Protein AF-A0A9D8WB22-F1 (afdb_monomer_lite)

Structure (mmCIF, N/CA/C/O backbone):
data_AF-A0A9D8WB22-F1
#
_entry.id   AF-A0A9D8WB22-F1
#
loop_
_atom_site.group_PDB
_atom_site.id
_atom_site.type_symbol
_atom_site.label_atom_id
_atom_site.label_alt_id
_atom_site.label_comp_id
_atom_site.label_asym_id
_atom_site.label_entity_id
_atom_site.label_seq_id
_atom_site.pdbx_PDB_ins_code
_atom_site.Cartn_x
_atom_site.Cartn_y
_atom_site.Cartn_z
_atom_site.occupancy
_atom_site.B_iso_or_equiv
_atom_site.auth_seq_id
_atom_site.auth_comp_id
_atom_site.auth_asym_id
_atom_site.auth_atom_id
_atom_site.pdbx_PDB_model_num
ATOM 1 N N . MET A 1 1 ? 16.261 -2.387 -32.371 1.00 57.00 1 MET A N 1
ATOM 2 C CA . MET A 1 1 ? 16.332 -2.163 -30.904 1.00 57.00 1 MET A CA 1
ATOM 3 C C . MET A 1 1 ? 15.168 -1.326 -30.363 1.00 57.00 1 MET A C 1
ATOM 5 O O . MET A 1 1 ? 14.820 -1.505 -29.204 1.00 57.00 1 MET A O 1
ATOM 9 N N . SER A 1 2 ? 14.552 -0.448 -31.165 1.00 62.12 2 SER A N 1
ATOM 10 C CA . SER A 1 2 ? 13.461 0.441 -30.727 1.00 62.12 2 SER A CA 1
ATOM 11 C C . SER A 1 2 ? 12.119 -0.274 -30.492 1.00 62.12 2 SER A C 1
ATOM 13 O O . SER A 1 2 ? 11.528 -0.074 -29.437 1.00 62.12 2 SER A O 1
ATOM 15 N N . ASP A 1 3 ? 11.716 -1.211 -31.360 1.00 69.38 3 ASP A N 1
ATOM 16 C CA . ASP A 1 3 ? 10.432 -1.937 -31.226 1.00 69.38 3 ASP A CA 1
ATOM 17 C C . ASP A 1 3 ? 10.290 -2.733 -29.920 1.00 69.38 3 ASP A C 1
ATOM 19 O O . ASP A 1 3 ? 9.215 -2.816 -29.326 1.00 69.38 3 ASP A O 1
ATOM 23 N N . GLN A 1 4 ? 11.394 -3.285 -29.408 1.00 72.81 4 GLN A N 1
ATOM 24 C CA . GLN A 1 4 ? 11.378 -4.014 -28.136 1.00 72.81 4 GLN A CA 1
ATOM 25 C C . GLN A 1 4 ? 11.110 -3.099 -26.933 1.00 72.81 4 GLN A C 1
ATOM 27 O O . GLN A 1 4 ? 10.597 -3.543 -25.901 1.00 72.81 4 GLN A O 1
ATOM 32 N N . LYS A 1 5 ? 11.445 -1.809 -27.040 1.00 75.38 5 LYS A N 1
ATOM 33 C CA . LYS A 1 5 ? 11.226 -0.835 -25.967 1.00 75.38 5 LYS A CA 1
ATOM 34 C C . LYS A 1 5 ? 9.739 -0.504 -25.827 1.00 75.38 5 LYS A C 1
ATOM 36 O O . LYS A 1 5 ? 9.254 -0.406 -24.695 1.00 75.38 5 LYS A O 1
ATOM 41 N N . ASP A 1 6 ? 9.027 -0.424 -26.947 1.00 82.00 6 ASP A N 1
ATOM 42 C CA . ASP A 1 6 ? 7.595 -0.123 -26.995 1.00 82.00 6 ASP A CA 1
ATOM 43 C C . ASP A 1 6 ? 6.744 -1.315 -26.542 1.00 82.00 6 ASP A C 1
ATOM 45 O O . ASP A 1 6 ? 5.812 -1.153 -25.747 1.00 82.00 6 ASP A O 1
ATOM 49 N N . GLU A 1 7 ? 7.129 -2.536 -26.923 1.00 82.62 7 GLU A N 1
ATOM 50 C CA . GLU A 1 7 ? 6.492 -3.779 -26.462 1.00 82.62 7 GLU A CA 1
ATOM 51 C C . GLU A 1 7 ? 6.614 -3.923 -24.933 1.00 82.62 7 GLU A C 1
ATOM 53 O O . GLU A 1 7 ? 5.623 -4.127 -24.217 1.00 82.62 7 GLU A O 1
ATOM 58 N N . LYS A 1 8 ? 7.812 -3.658 -24.390 1.00 85.31 8 LYS A N 1
ATOM 59 C CA . LYS A 1 8 ? 8.057 -3.637 -22.940 1.00 85.31 8 LYS A CA 1
ATOM 60 C C . LYS A 1 8 ? 7.255 -2.538 -22.233 1.00 85.31 8 LYS A C 1
ATOM 62 O O . LYS A 1 8 ? 6.765 -2.758 -21.123 1.00 85.31 8 LYS A O 1
ATOM 67 N N . ALA A 1 9 ? 7.109 -1.358 -22.838 1.00 88.69 9 ALA A N 1
ATOM 68 C CA . ALA A 1 9 ? 6.315 -0.266 -22.272 1.00 88.69 9 ALA A CA 1
ATOM 69 C C . ALA A 1 9 ? 4.820 -0.616 -22.213 1.00 88.69 9 ALA A C 1
ATOM 71 O O . ALA A 1 9 ? 4.174 -0.395 -21.184 1.00 88.69 9 ALA A O 1
ATOM 72 N N . LYS A 1 10 ? 4.290 -1.244 -23.268 1.00 90.25 10 LYS A N 1
ATOM 73 C CA . LYS A 1 10 ? 2.902 -1.717 -23.332 1.00 90.25 10 LYS A CA 1
ATOM 74 C C . LYS A 1 10 ? 2.616 -2.778 -22.265 1.00 90.25 10 LYS A C 1
ATOM 76 O O . LYS A 1 10 ? 1.616 -2.676 -21.554 1.00 90.25 10 LYS A O 1
ATOM 81 N N . ARG A 1 11 ? 3.533 -3.735 -22.076 1.00 90.50 11 ARG A N 1
ATOM 82 C CA . ARG A 1 11 ? 3.435 -4.772 -21.029 1.00 90.50 11 ARG A CA 1
ATOM 83 C C . ARG A 1 11 ? 3.456 -4.173 -19.621 1.00 90.50 11 ARG A C 1
ATOM 85 O O . ARG A 1 11 ? 2.611 -4.530 -18.803 1.00 90.50 11 ARG A O 1
ATOM 92 N N . ARG A 1 12 ? 4.344 -3.206 -19.351 1.00 91.19 12 ARG A N 1
ATOM 93 C CA . ARG A 1 12 ? 4.363 -2.483 -18.062 1.00 91.19 12 ARG A CA 1
ATOM 94 C C . ARG A 1 12 ? 3.065 -1.721 -17.802 1.00 91.19 12 ARG A C 1
ATOM 96 O O . ARG A 1 12 ? 2.558 -1.773 -16.688 1.00 91.19 12 ARG A O 1
ATOM 103 N N . LYS A 1 13 ? 2.501 -1.049 -18.813 1.00 91.81 13 LYS A N 1
ATOM 104 C CA . LYS A 1 13 ? 1.234 -0.311 -18.672 1.00 91.81 13 LYS A CA 1
ATOM 105 C C . LYS A 1 13 ? 0.067 -1.242 -18.326 1.00 91.81 13 LYS A C 1
ATOM 107 O O . LYS A 1 13 ? -0.721 -0.920 -17.441 1.00 91.81 13 LYS A O 1
ATOM 112 N N . ALA A 1 14 ? -0.009 -2.409 -18.967 1.00 91.12 14 ALA A N 1
ATOM 113 C CA . ALA A 1 14 ? -1.018 -3.419 -18.652 1.00 91.12 14 ALA A CA 1
ATOM 114 C C . ALA A 1 14 ? -0.855 -3.984 -17.227 1.00 91.12 14 ALA A C 1
ATOM 116 O O . ALA A 1 14 ? -1.841 -4.115 -16.505 1.00 91.12 14 ALA A O 1
ATOM 117 N N . ALA A 1 15 ? 0.379 -4.267 -16.796 1.00 89.56 15 ALA A N 1
ATOM 118 C CA . ALA A 1 15 ? 0.658 -4.721 -15.432 1.00 89.56 15 ALA A CA 1
ATOM 119 C C . ALA A 1 15 ? 0.302 -3.654 -14.381 1.00 89.56 15 ALA A C 1
ATOM 121 O O . ALA A 1 15 ? -0.338 -3.967 -13.381 1.00 89.56 15 ALA A O 1
ATOM 122 N N . ALA A 1 16 ? 0.638 -2.387 -14.640 1.00 90.50 16 ALA A N 1
ATOM 123 C CA . ALA A 1 16 ? 0.303 -1.275 -13.757 1.00 90.50 16 ALA A CA 1
ATOM 124 C C . ALA A 1 16 ? -1.214 -1.085 -13.606 1.00 90.50 16 ALA A C 1
ATOM 126 O O . ALA A 1 16 ? -1.687 -0.822 -12.506 1.00 90.50 16 ALA A O 1
ATOM 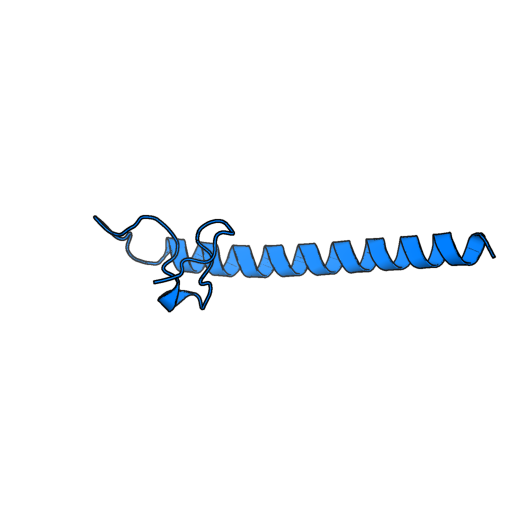127 N N . ALA A 1 17 ? -1.986 -1.247 -14.686 1.00 89.50 17 ALA A N 1
ATOM 128 C CA . ALA A 1 17 ? -3.446 -1.179 -14.620 1.00 89.50 17 ALA A CA 1
ATOM 129 C C . ALA A 1 17 ? -4.034 -2.291 -13.735 1.00 89.50 17 ALA A C 1
ATOM 131 O O . ALA A 1 17 ? -4.895 -2.016 -12.904 1.00 89.50 17 ALA A O 1
ATOM 132 N N . ARG A 1 18 ? -3.525 -3.526 -13.857 1.00 90.06 18 ARG A N 1
ATOM 133 C CA . ARG A 1 18 ? -3.945 -4.653 -13.005 1.00 90.06 18 ARG A CA 1
ATOM 134 C C . ARG A 1 18 ? -3.610 -4.411 -11.532 1.00 90.06 18 ARG A C 1
ATOM 136 O O . ARG A 1 18 ? -4.479 -4.570 -10.686 1.00 90.06 18 ARG A O 1
ATOM 143 N N . ALA A 1 19 ? -2.387 -3.963 -11.245 1.00 88.12 19 ALA A N 1
ATOM 144 C CA . ALA A 1 19 ? -1.949 -3.668 -9.881 1.00 88.12 19 ALA A CA 1
ATOM 145 C C . ALA A 1 19 ? -2.789 -2.559 -9.224 1.00 88.12 19 ALA A C 1
ATOM 147 O O . ALA A 1 19 ? -3.137 -2.659 -8.050 1.00 88.12 19 ALA A O 1
ATOM 148 N N . LYS A 1 20 ? -3.156 -1.518 -9.985 1.00 91.50 20 LYS A N 1
ATOM 149 C CA . LYS A 1 20 ? -4.037 -0.447 -9.495 1.00 91.50 20 LYS A CA 1
ATOM 150 C C . LYS A 1 20 ? -5.436 -0.957 -9.164 1.00 91.50 20 LYS A C 1
ATOM 152 O O . LYS A 1 20 ? -5.920 -0.675 -8.076 1.00 91.50 20 LYS A O 1
ATOM 157 N N . ALA A 1 21 ? -6.039 -1.744 -10.054 1.00 89.50 21 ALA A N 1
ATOM 158 C CA . ALA A 1 21 ? -7.365 -2.313 -9.822 1.00 89.50 21 ALA A CA 1
ATOM 159 C C . ALA A 1 21 ? -7.399 -3.206 -8.566 1.00 89.50 21 ALA A C 1
ATOM 161 O O . ALA A 1 21 ? -8.33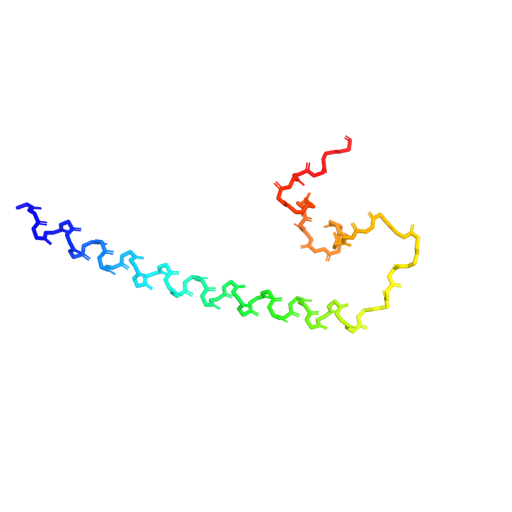7 -3.141 -7.777 1.00 89.50 21 ALA A O 1
ATOM 162 N N . GLU A 1 22 ? -6.352 -4.002 -8.336 1.00 80.75 22 GLU A N 1
ATOM 163 C CA . GLU A 1 22 ? -6.238 -4.820 -7.125 1.00 80.75 22 GLU A CA 1
ATOM 164 C C . GLU A 1 22 ? -6.057 -3.968 -5.858 1.00 80.75 22 GLU A C 1
ATOM 166 O O . GLU A 1 22 ? -6.702 -4.223 -4.840 1.00 80.75 22 GLU A O 1
ATOM 171 N N . ALA A 1 23 ? -5.223 -2.925 -5.915 1.00 81.56 23 ALA A N 1
ATOM 172 C CA . ALA A 1 23 ? -5.043 -2.000 -4.799 1.00 81.56 23 ALA A CA 1
ATOM 173 C C . ALA A 1 23 ? -6.341 -1.250 -4.452 1.00 81.56 23 ALA A C 1
ATOM 175 O O . ALA A 1 23 ? -6.655 -1.087 -3.274 1.00 81.56 23 ALA A O 1
ATOM 176 N N . GLU A 1 24 ? -7.115 -0.827 -5.453 1.00 83.38 24 GLU A N 1
ATOM 177 C CA . GLU A 1 24 ? -8.435 -0.213 -5.264 1.00 83.38 24 GLU A CA 1
ATOM 178 C C . GLU A 1 24 ? -9.427 -1.190 -4.623 1.00 83.38 24 GLU A C 1
ATOM 180 O O . GLU A 1 24 ? -10.111 -0.821 -3.670 1.00 83.38 24 GLU A O 1
ATOM 185 N N . ALA A 1 25 ? -9.454 -2.451 -5.067 1.00 83.75 25 ALA A N 1
ATOM 186 C CA . ALA A 1 25 ? -10.301 -3.480 -4.465 1.00 83.75 25 ALA A CA 1
ATOM 187 C C . ALA A 1 25 ? -9.952 -3.726 -2.986 1.00 83.75 25 ALA A C 1
ATOM 189 O O . ALA A 1 25 ? -10.851 -3.811 -2.147 1.00 83.75 25 ALA A O 1
ATOM 190 N N . ARG A 1 26 ? -8.656 -3.777 -2.644 1.00 78.12 26 ARG A N 1
ATOM 191 C CA . ARG A 1 26 ? -8.202 -3.882 -1.246 1.00 78.12 26 ARG A CA 1
ATOM 192 C C . ARG A 1 26 ? -8.611 -2.655 -0.430 1.00 78.12 26 ARG A C 1
ATOM 194 O O . ARG A 1 26 ? -9.175 -2.813 0.648 1.00 78.12 26 ARG A O 1
ATOM 201 N N . ARG A 1 27 ? -8.408 -1.441 -0.957 1.00 77.50 27 ARG A N 1
ATOM 202 C CA . ARG A 1 27 ? -8.830 -0.191 -0.297 1.00 77.50 27 ARG A CA 1
ATOM 203 C C . ARG A 1 27 ? -10.333 -0.174 -0.034 1.00 77.50 27 ARG A C 1
ATOM 205 O O . ARG A 1 27 ? -10.731 0.116 1.084 1.00 77.50 27 ARG A O 1
ATOM 212 N N . ALA A 1 28 ? -11.154 -0.563 -1.008 1.00 78.25 28 ALA A N 1
ATOM 213 C CA . ALA A 1 28 ? -12.606 -0.615 -0.848 1.00 78.25 28 ALA A CA 1
ATOM 214 C C . ALA A 1 28 ? -13.048 -1.586 0.263 1.00 78.25 28 ALA A C 1
ATOM 216 O O . ALA A 1 28 ? -13.979 -1.284 1.007 1.00 78.25 28 ALA A O 1
ATOM 217 N N . GLN A 1 29 ? -12.379 -2.736 0.410 1.00 78.88 29 GLN A N 1
ATOM 218 C CA . GLN A 1 29 ? -12.651 -3.669 1.511 1.00 78.88 29 GLN A CA 1
ATOM 219 C C . GLN A 1 29 ? -12.280 -3.077 2.875 1.00 78.88 29 GLN A C 1
ATOM 221 O O . GLN A 1 29 ? -13.027 -3.252 3.836 1.00 78.88 29 GLN A O 1
ATOM 226 N N . ILE A 1 30 ? -11.153 -2.367 2.959 1.00 72.50 30 ILE A N 1
ATOM 227 C CA . ILE A 1 30 ? -10.713 -1.694 4.187 1.00 72.50 30 ILE A CA 1
ATOM 228 C C . ILE A 1 30 ? -11.676 -0.558 4.547 1.00 72.50 30 ILE A C 1
ATOM 230 O O . ILE A 1 30 ? -12.105 -0.477 5.692 1.00 72.50 30 ILE A O 1
ATOM 234 N N . THR A 1 31 ? -12.082 0.268 3.577 1.00 71.88 31 THR A N 1
ATOM 235 C CA . THR A 1 31 ? -13.044 1.359 3.792 1.00 71.88 31 THR A CA 1
ATOM 236 C C . THR A 1 31 ? -14.377 0.840 4.321 1.00 71.88 31 THR A C 1
ATOM 238 O O . THR A 1 31 ? -14.858 1.363 5.316 1.00 71.88 31 THR A O 1
ATOM 241 N N . LYS A 1 32 ? -14.933 -0.232 3.739 1.00 75.62 32 LYS A N 1
ATOM 242 C CA . LYS A 1 32 ? -16.179 -0.838 4.243 1.00 75.62 32 LYS A CA 1
ATOM 243 C C . LYS A 1 32 ? -16.056 -1.317 5.690 1.00 75.62 32 LYS A C 1
ATOM 245 O O . LYS A 1 32 ? -16.919 -1.031 6.508 1.00 75.62 32 LYS A O 1
ATOM 250 N N . LYS A 1 33 ? -14.953 -1.994 6.027 1.00 71.12 33 LYS A N 1
ATOM 251 C CA . LYS A 1 33 ? -14.684 -2.417 7.411 1.00 71.12 33 LYS A CA 1
ATOM 252 C C . LYS A 1 33 ? -14.524 -1.229 8.363 1.00 71.12 33 LYS A C 1
ATOM 254 O O . LYS A 1 33 ? -14.929 -1.320 9.515 1.00 71.12 33 LYS A O 1
ATOM 259 N N . ALA A 1 34 ? -13.942 -0.126 7.893 1.00 68.56 34 ALA A N 1
ATOM 260 C CA . ALA A 1 34 ? -13.787 1.094 8.678 1.00 68.56 34 ALA A CA 1
ATOM 261 C C . ALA A 1 34 ? -15.116 1.849 8.874 1.00 68.56 34 ALA A C 1
ATOM 263 O O . ALA A 1 34 ? -15.301 2.459 9.920 1.00 68.56 34 ALA A O 1
ATOM 264 N N . GLU A 1 35 ? -16.040 1.799 7.909 1.00 68.94 35 GLU A N 1
ATOM 265 C CA . GLU A 1 35 ? -17.390 2.375 8.029 1.00 68.94 35 GLU A CA 1
ATOM 266 C C . GLU A 1 35 ? -18.262 1.622 9.045 1.00 68.94 35 GLU A C 1
ATOM 268 O O . GLU A 1 35 ? -19.067 2.238 9.740 1.00 68.94 35 GLU A O 1
ATOM 273 N N . GLU A 1 36 ? -18.093 0.301 9.152 1.00 70.88 36 GLU A N 1
ATOM 274 C CA . GLU A 1 36 ? -18.788 -0.537 10.141 1.00 70.88 36 GLU A CA 1
ATOM 275 C C . GLU A 1 36 ? -18.193 -0.414 11.555 1.00 70.88 36 GLU A C 1
ATOM 277 O O . GLU A 1 36 ? -18.850 -0.754 12.543 1.00 70.88 36 GLU A O 1
ATOM 282 N N . ALA A 1 37 ? -16.954 0.071 11.674 1.00 69.06 37 ALA A N 1
ATOM 283 C CA . ALA A 1 37 ? -16.298 0.252 12.959 1.00 69.06 37 ALA A CA 1
ATOM 284 C C . ALA A 1 37 ? -16.851 1.490 13.696 1.00 69.06 37 ALA A C 1
ATOM 286 O O . ALA A 1 37 ? -17.101 2.529 13.077 1.00 69.06 37 ALA A O 1
ATOM 287 N N . PRO A 1 38 ? -17.019 1.429 15.031 1.00 70.31 38 PRO A N 1
ATOM 288 C CA . PRO A 1 38 ? -17.436 2.589 15.806 1.00 70.31 38 PRO A CA 1
ATOM 289 C C . PRO A 1 38 ? -16.438 3.735 15.612 1.00 70.31 38 PRO A C 1
ATOM 291 O O . PRO A 1 38 ? -15.226 3.556 15.738 1.00 70.31 38 PRO A O 1
ATO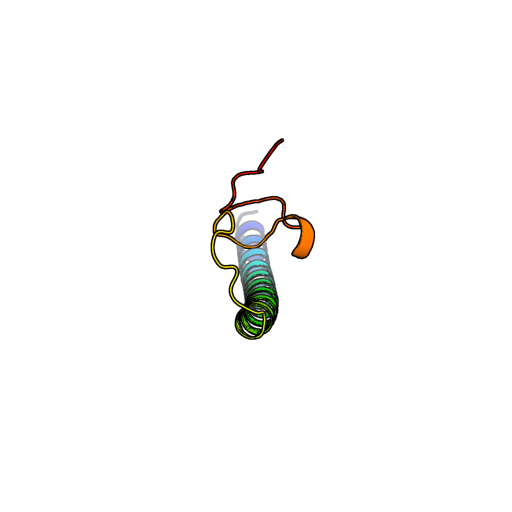M 294 N N . LYS A 1 39 ? -16.964 4.923 15.301 1.00 67.38 39 LYS A N 1
ATOM 295 C CA . LYS A 1 39 ? -16.157 6.129 15.113 1.00 67.38 39 LYS A CA 1
ATOM 296 C C . LYS A 1 39 ? -15.401 6.441 16.402 1.00 67.38 39 LYS A C 1
ATOM 298 O O . LYS A 1 39 ? -16.008 6.583 17.460 1.00 67.38 39 LYS A O 1
ATOM 303 N N . GLU A 1 40 ? -14.088 6.592 16.295 1.00 66.50 40 GLU A N 1
ATOM 304 C CA . GLU A 1 40 ? -13.266 7.019 17.421 1.00 66.50 40 GLU A CA 1
ATOM 305 C C . GLU A 1 40 ? -13.565 8.496 17.736 1.00 66.50 40 GLU A C 1
ATOM 307 O O . GLU A 1 40 ? -13.430 9.368 16.872 1.00 66.50 40 GLU A O 1
ATOM 312 N N . ILE A 1 41 ? -14.039 8.765 18.954 1.00 60.81 41 ILE A N 1
ATOM 313 C CA . ILE A 1 41 ? -14.291 10.111 1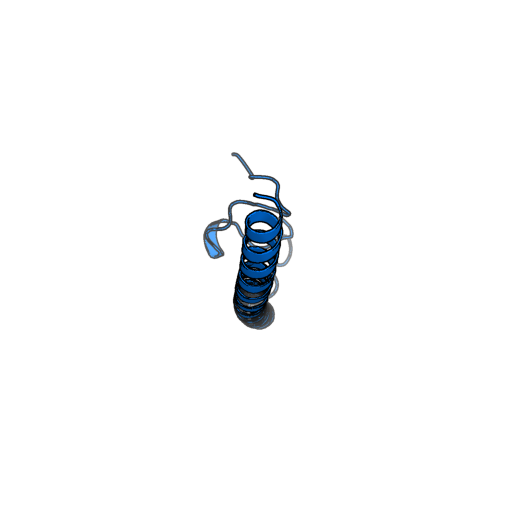9.489 1.00 60.81 41 ILE A CA 1
ATOM 314 C C . ILE A 1 41 ? -13.060 10.483 20.327 1.00 60.81 41 ILE A C 1
ATOM 316 O O . ILE A 1 41 ? -12.594 9.657 21.105 1.00 60.81 41 ILE A O 1
ATOM 320 N N . ASP A 1 42 ? -12.503 11.678 20.118 1.00 60.16 42 ASP A N 1
ATOM 321 C CA . ASP A 1 42 ? -11.261 12.183 20.743 1.00 60.16 42 ASP A CA 1
ATOM 322 C C . ASP A 1 42 ? -9.960 11.400 20.441 1.00 60.16 42 ASP A C 1
ATOM 324 O O . ASP A 1 42 ? -8.910 11.672 21.024 1.00 60.16 42 ASP A O 1
ATOM 328 N N . GLY A 1 43 ? -9.987 10.469 19.480 1.00 62.75 43 GLY A N 1
ATOM 329 C CA . GLY A 1 43 ? -8.789 9.808 18.946 1.00 62.75 43 GLY A CA 1
ATOM 330 C C . GLY A 1 43 ? -7.941 10.727 18.056 1.00 62.75 43 GLY A C 1
ATOM 331 O O . GLY A 1 43 ? -8.424 11.741 17.550 1.00 62.75 43 GLY A O 1
ATOM 332 N N . ARG A 1 44 ? -6.678 10.356 17.789 1.00 58.56 44 ARG A N 1
ATOM 333 C CA . ARG A 1 44 ? -5.690 11.165 17.023 1.00 58.56 44 ARG A CA 1
ATOM 334 C C . ARG A 1 44 ? -6.101 11.540 15.586 1.00 58.56 44 ARG A C 1
ATOM 336 O O . ARG A 1 44 ? -5.391 12.308 14.944 1.00 58.56 44 ARG A O 1
ATOM 343 N N . GLY A 1 45 ? -7.238 11.046 15.097 1.00 59.25 45 GLY A N 1
ATOM 344 C CA . GLY A 1 45 ? -7.752 11.293 13.755 1.00 59.25 45 GLY A CA 1
ATOM 345 C C . GLY A 1 45 ? -6.918 10.576 12.691 1.00 59.25 45 GLY A C 1
ATOM 346 O O . GLY A 1 45 ? -5.819 11.000 12.354 1.00 59.25 45 GLY A O 1
ATOM 347 N N . GLY A 1 46 ? -7.454 9.499 12.122 1.00 62.91 46 GLY A N 1
ATOM 348 C CA . GLY A 1 46 ? -6.758 8.667 11.136 1.00 62.91 46 GLY A CA 1
ATOM 349 C C . GLY A 1 46 ? -7.056 7.185 11.345 1.00 62.91 46 GLY A C 1
ATOM 350 O O . GLY A 1 46 ? -7.671 6.812 12.341 1.00 62.91 46 GLY A O 1
ATOM 351 N N . LEU A 1 47 ? -6.652 6.346 10.390 1.00 63.00 47 LEU A N 1
ATOM 352 C CA . LEU A 1 47 ? -6.625 4.898 10.591 1.00 63.00 47 LEU A CA 1
ATOM 353 C C . LEU A 1 47 ? -5.521 4.607 11.616 1.00 63.00 47 LEU A C 1
ATOM 355 O O . LEU A 1 47 ? -4.395 5.057 11.431 1.00 63.00 47 LEU A O 1
ATOM 359 N N . ASP A 1 48 ? -5.862 3.931 12.712 1.00 60.44 48 ASP A N 1
ATOM 360 C CA . ASP A 1 48 ? -4.899 3.559 13.753 1.00 60.44 48 ASP A CA 1
ATOM 361 C C . ASP A 1 48 ? -3.834 2.616 13.164 1.00 60.44 48 ASP A C 1
ATOM 363 O O . ASP A 1 48 ? -4.193 1.514 12.730 1.00 60.44 48 ASP A O 1
ATOM 367 N N . PRO A 1 49 ? -2.548 3.008 13.175 1.00 61.56 49 PRO A N 1
ATOM 368 C CA . PRO A 1 49 ? -1.444 2.180 12.712 1.00 61.56 49 PRO A CA 1
ATOM 369 C C . PRO A 1 49 ? -1.462 0.743 13.209 1.00 61.56 49 PRO A C 1
ATOM 371 O O . PRO A 1 49 ? -1.200 -0.191 12.451 1.00 61.56 49 PRO A O 1
ATOM 374 N N . VAL A 1 50 ? -1.823 0.565 14.480 1.00 62.94 50 VAL A N 1
ATOM 375 C CA . VAL A 1 50 ? -1.811 -0.731 15.160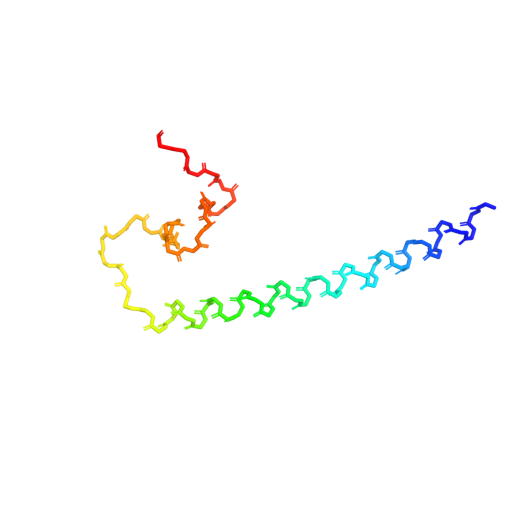 1.00 62.94 50 VAL A CA 1
ATOM 376 C C . VAL A 1 50 ? -2.941 -1.631 14.658 1.00 62.94 50 VAL A C 1
ATOM 378 O O . VAL A 1 50 ? -2.821 -2.852 14.689 1.00 62.94 50 VAL A O 1
ATOM 381 N N . ARG A 1 51 ? -4.045 -1.054 14.165 1.00 61.62 51 ARG A N 1
ATOM 382 C CA . ARG A 1 51 ? -5.199 -1.820 13.660 1.00 61.62 51 ARG A CA 1
ATOM 383 C C . ARG A 1 51 ? -5.050 -2.261 12.210 1.00 61.62 51 ARG A C 1
ATOM 385 O O . ARG A 1 51 ? -5.715 -3.215 11.810 1.00 61.62 51 ARG A O 1
ATOM 392 N N . TYR A 1 52 ? -4.237 -1.561 11.425 1.00 62.59 52 TYR A N 1
ATOM 393 C CA . TYR A 1 52 ? -4.155 -1.767 9.978 1.00 62.59 52 TYR A CA 1
ATOM 394 C C . TYR A 1 52 ? -2.777 -2.237 9.495 1.00 62.59 52 TYR A C 1
ATOM 396 O O . TYR A 1 52 ? -2.597 -2.364 8.285 1.00 62.59 52 TYR A O 1
ATOM 404 N N . ASP A 1 53 ? -1.828 -2.496 10.410 1.00 59.69 53 ASP A N 1
ATOM 405 C CA . ASP A 1 53 ? -0.400 -2.726 10.110 1.00 59.69 53 ASP A CA 1
ATOM 406 C C . ASP A 1 53 ? 0.196 -1.636 9.192 1.00 59.69 53 ASP A C 1
ATOM 408 O O . ASP A 1 53 ? 1.215 -1.827 8.528 1.00 59.69 53 ASP A O 1
ATOM 412 N N . ASP A 1 54 ? -0.446 -0.466 9.161 1.00 61.94 54 ASP A N 1
ATOM 413 C CA . ASP A 1 54 ? -0.113 0.664 8.306 1.00 61.94 54 ASP A CA 1
ATOM 414 C C . ASP A 1 54 ? 0.361 1.807 9.196 1.00 61.94 54 ASP A C 1
ATOM 416 O O . ASP A 1 54 ? -0.419 2.625 9.677 1.00 61.94 54 ASP A O 1
ATOM 420 N N . TRP A 1 55 ? 1.666 1.837 9.457 1.00 62.78 55 TRP A N 1
ATOM 421 C CA . TRP A 1 55 ? 2.298 2.876 10.272 1.00 62.78 55 TRP A CA 1
ATOM 422 C C . TRP A 1 55 ? 2.383 4.229 9.554 1.00 62.78 55 TRP A C 1
ATOM 424 O O . TRP A 1 55 ? 2.930 5.193 10.101 1.00 62.78 55 TRP A O 1
ATOM 434 N N . GLU A 1 56 ? 1.818 4.329 8.347 1.00 60.28 56 GLU A N 1
ATOM 435 C CA . GLU A 1 56 ? 1.740 5.559 7.581 1.00 60.28 56 GLU A CA 1
ATOM 436 C C . GLU A 1 56 ? 0.433 6.315 7.854 1.00 60.28 56 GLU A C 1
ATOM 438 O O . GLU A 1 56 ? -0.646 6.006 7.347 1.00 60.28 56 GLU A O 1
ATOM 443 N N . ILE A 1 57 ? 0.538 7.437 8.565 1.00 60.94 57 ILE A N 1
ATOM 444 C CA . ILE A 1 57 ? -0.539 8.426 8.591 1.00 60.94 57 ILE A CA 1
ATOM 445 C C . ILE A 1 57 ? -0.374 9.303 7.348 1.00 60.94 57 ILE A C 1
ATOM 447 O O . ILE A 1 57 ? 0.496 10.168 7.296 1.00 60.94 57 ILE A O 1
ATOM 451 N N . LYS A 1 58 ? -1.218 9.104 6.327 1.00 57.09 58 LYS A N 1
ATOM 452 C CA . LYS A 1 58 ? -1.194 9.890 5.069 1.00 57.09 58 LYS A CA 1
ATOM 453 C C . LYS A 1 58 ? 0.169 9.855 4.343 1.00 57.09 58 LYS A C 1
ATOM 455 O O . LYS A 1 58 ? 0.557 10.848 3.730 1.00 57.09 58 LYS A O 1
ATOM 460 N N . GLY A 1 59 ? 0.880 8.727 4.396 1.00 60.00 59 GLY A N 1
ATOM 461 C CA . GLY A 1 59 ? 2.202 8.572 3.769 1.00 60.00 59 GLY A CA 1
ATOM 462 C C . GLY A 1 59 ? 3.363 9.174 4.569 1.00 60.00 59 GLY A C 1
ATOM 463 O O . GLY A 1 59 ? 4.462 9.313 4.040 1.00 60.00 59 GLY A O 1
ATOM 464 N N . LEU A 1 60 ? 3.125 9.559 5.826 1.00 57.91 60 LEU A N 1
ATOM 465 C CA . LEU A 1 60 ? 4.166 9.888 6.796 1.00 57.91 60 LEU A CA 1
ATOM 466 C C . LEU A 1 60 ? 4.249 8.734 7.790 1.00 57.91 60 LEU A C 1
ATOM 468 O O . LEU A 1 60 ? 3.278 8.464 8.501 1.00 57.91 60 LEU A O 1
ATOM 472 N N . THR A 1 61 ? 5.393 8.057 7.834 1.00 61.69 61 THR A N 1
ATOM 473 C CA . THR A 1 61 ? 5.692 7.083 8.882 1.00 61.69 61 THR A CA 1
ATOM 474 C C . THR A 1 61 ? 5.663 7.800 10.227 1.00 61.69 61 THR A C 1
ATOM 476 O O . THR A 1 61 ? 6.438 8.725 10.472 1.00 61.69 61 THR A O 1
ATOM 479 N N . SER A 1 62 ? 4.720 7.410 11.081 1.00 58.94 62 SER A N 1
ATOM 480 C CA . SER A 1 62 ? 4.635 7.909 12.449 1.00 58.94 62 SER A CA 1
ATOM 481 C C . SER A 1 62 ? 5.667 7.161 13.289 1.00 58.94 62 SER A C 1
ATOM 483 O O . SER A 1 62 ? 5.392 6.060 13.757 1.00 58.94 62 SER A O 1
ATOM 485 N N . ASP A 1 63 ? 6.852 7.740 13.452 1.00 63.19 63 ASP A N 1
ATOM 486 C CA . ASP A 1 63 ? 7.853 7.261 14.409 1.00 63.19 63 ASP A CA 1
ATOM 487 C C . ASP A 1 63 ? 7.505 7.784 15.817 1.00 63.19 63 ASP A C 1
ATOM 489 O O . ASP A 1 63 ? 7.023 8.917 15.949 1.00 63.19 63 ASP A O 1
ATOM 493 N N . PHE A 1 64 ? 7.674 6.946 16.841 1.00 56.94 64 PHE A N 1
ATOM 494 C CA . PHE A 1 64 ? 7.468 7.300 18.253 1.00 56.94 64 PHE A CA 1
ATOM 495 C C . PHE A 1 64 ?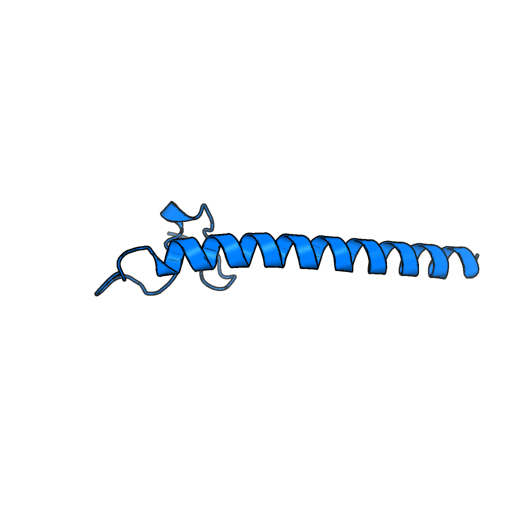 8.786 7.728 18.893 1.00 56.94 64 PHE A C 1
ATOM 497 O O . PHE A 1 64 ? 9.786 7.001 18.718 1.00 56.94 64 PHE A O 1
#

Radius of gyration: 18.35 Å; chains: 1; bounding box: 35×17×52 Å

Foldseek 3Di:
DVVVVVVVVVVVVVVVVVVVVVVVVVVVVVVVVVVPDPDDDPDPDADPCVVPVNCDGPNDRDDD

Sequence (64 aa):
MSDQKDEKAKRRKAAAARAKAEAEARRAQITKKAEEAPKEIDGRGGLDPVRYDDWEIKGLTSDF

Secondary structure (DSSP, 8-state):
--HHHHHHHHHHHHHHHHHHHHHHHHHHHHHHHHHHSPPPSSS-SS--HHHHT--EETTEE---

pLDDT: mean 72.37, std 11.76, range [56.94, 91.81]